Protein AF-A0A0Q6RDY7-F1 (afdb_monomer_lite)

Sequence (64 aa):
MKPRKRKAKLLLVAEHHAEALRLAGNVSANQRRFFDVAAAHGKELEPSGWLAGTSLTKLPKETV

Foldseek 3Di:
DDPVVVVVVVVVVVVVVVVCCVVVVDQPPVNVVVVVCCVVCVVVPQDDDPSNPPPPPDDDPPDD

Radius of gyration: 24.39 Å; chains: 1; bounding box: 55×36×58 Å

Secondary structure (DSSP, 8-state):
--HHHHHHHHHHHHHHHHHHHHHHSS--HHHHHHHHHHHHHTTTSSPPGGGS---STTPPPPP-

pLDDT: mean 80.08, std 13.05, range [51.34, 95.94]

Structure (mmCIF, N/CA/C/O backbone):
data_AF-A0A0Q6RDY7-F1
#
_entry.id   AF-A0A0Q6RDY7-F1
#
loop_
_atom_site.group_PDB
_atom_site.id
_atom_site.type_symbol
_atom_site.label_atom_id
_atom_site.label_alt_id
_atom_site.label_comp_id
_atom_site.label_asym_id
_atom_site.label_entity_id
_atom_site.label_seq_id
_atom_site.pdbx_PDB_ins_code
_atom_site.Cartn_x
_atom_site.Cartn_y
_atom_site.Cartn_z
_atom_site.occupancy
_atom_site.B_iso_or_equiv
_atom_site.auth_seq_id
_atom_site.auth_comp_id
_atom_site.auth_asym_id
_atom_site.auth_atom_id
_atom_site.pdbx_PDB_model_num
ATOM 1 N N . MET A 1 1 ? -16.008 -10.426 32.130 1.00 60.91 1 MET A N 1
ATOM 2 C CA . MET A 1 1 ? -16.453 -9.018 31.937 1.00 60.91 1 MET A CA 1
ATOM 3 C C . MET A 1 1 ? -17.975 -8.943 31.965 1.00 60.91 1 MET A C 1
ATOM 5 O O . MET A 1 1 ? -18.612 -9.837 31.428 1.00 60.91 1 MET A O 1
ATOM 9 N N . LYS A 1 2 ? -18.562 -7.891 32.559 1.00 77.06 2 LYS A N 1
ATOM 10 C CA . LYS A 1 2 ? -20.028 -7.714 32.603 1.00 77.06 2 LYS A CA 1
ATOM 11 C C . LYS A 1 2 ? -20.602 -7.517 31.177 1.00 77.06 2 LYS A C 1
ATOM 13 O O . LYS A 1 2 ? -19.991 -6.768 30.411 1.00 77.06 2 LYS A O 1
ATOM 18 N N . PRO A 1 3 ? -21.770 -8.090 30.823 1.00 79.81 3 PRO A N 1
ATOM 19 C CA . PRO A 1 3 ? -22.334 -8.044 29.462 1.00 79.81 3 PRO A CA 1
ATOM 20 C C . PRO A 1 3 ? -22.466 -6.635 28.863 1.00 79.81 3 PRO A C 1
ATOM 22 O O . PRO A 1 3 ? -22.136 -6.416 27.700 1.00 79.81 3 PRO A O 1
ATOM 25 N N . ARG A 1 4 ? -22.851 -5.642 29.677 1.00 77.88 4 ARG A N 1
ATOM 26 C CA . ARG A 1 4 ? -22.933 -4.230 29.258 1.00 77.88 4 ARG A CA 1
ATOM 27 C C . ARG A 1 4 ? -21.589 -3.662 28.786 1.00 77.88 4 ARG A C 1
ATOM 29 O O . ARG A 1 4 ? -21.548 -2.961 27.782 1.00 77.88 4 ARG A O 1
ATOM 36 N N . LYS A 1 5 ? -20.483 -4.016 29.455 1.00 78.56 5 LYS A N 1
ATOM 37 C CA . LYS A 1 5 ? -19.131 -3.581 29.058 1.00 78.56 5 LYS A CA 1
ATOM 38 C C . LYS A 1 5 ? -18.699 -4.207 27.727 1.00 78.56 5 LYS A C 1
ATOM 40 O O . LYS A 1 5 ? -18.044 -3.545 26.932 1.00 78.56 5 LYS A O 1
ATOM 45 N N . ARG A 1 6 ? -19.103 -5.456 27.458 1.00 81.81 6 ARG A N 1
ATOM 46 C CA . ARG A 1 6 ? -18.854 -6.120 26.166 1.00 81.81 6 ARG A CA 1
ATOM 47 C C . ARG A 1 6 ? -19.608 -5.425 25.029 1.00 81.81 6 ARG A C 1
ATOM 49 O O . ARG A 1 6 ? -19.011 -5.181 23.990 1.00 81.81 6 ARG A O 1
ATOM 5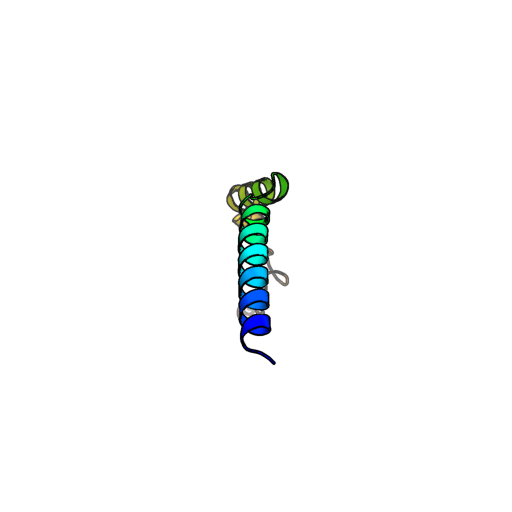6 N N . LYS A 1 7 ? -20.877 -5.059 25.242 1.00 84.81 7 LYS A N 1
ATOM 57 C CA . LYS A 1 7 ? -21.688 -4.346 24.240 1.00 84.81 7 LYS A CA 1
ATOM 58 C C . LYS A 1 7 ? -21.114 -2.965 23.903 1.00 84.81 7 LYS A C 1
ATOM 60 O O . LYS A 1 7 ? -20.976 -2.649 22.730 1.00 84.81 7 LYS A O 1
ATOM 65 N N . ALA A 1 8 ? -20.710 -2.193 24.914 1.00 89.25 8 ALA A N 1
ATOM 66 C CA . ALA A 1 8 ? -20.063 -0.894 24.710 1.00 89.25 8 ALA A CA 1
ATOM 67 C C . ALA A 1 8 ? -18.745 -1.015 23.925 1.00 89.25 8 ALA A C 1
ATOM 69 O O . ALA A 1 8 ? -18.498 -0.245 23.006 1.00 89.25 8 ALA A O 1
ATOM 70 N N . LYS A 1 9 ? -17.928 -2.032 24.230 1.00 90.44 9 LYS A N 1
ATOM 71 C CA . LYS A 1 9 ? -16.680 -2.282 23.498 1.00 90.44 9 LYS A CA 1
ATOM 72 C C . LYS A 1 9 ? -16.922 -2.638 22.027 1.00 90.44 9 LYS A C 1
ATOM 74 O O . LYS A 1 9 ? -16.169 -2.197 21.173 1.00 90.44 9 LYS A O 1
ATOM 79 N N . LEU A 1 10 ? -17.948 -3.436 21.732 1.00 91.81 10 LEU A N 1
ATOM 80 C CA . LEU A 1 10 ? -18.286 -3.801 20.352 1.00 91.81 10 LEU A CA 1
ATOM 81 C C . LEU A 1 10 ? -18.763 -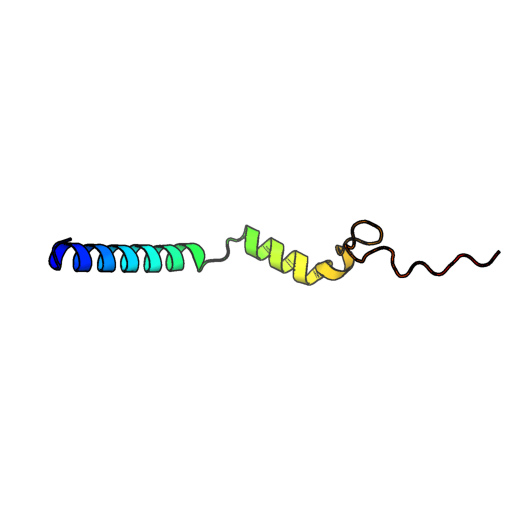2.596 19.532 1.00 91.81 10 LEU A C 1
ATOM 83 O O . LEU A 1 10 ? -18.395 -2.488 18.369 1.00 91.81 10 LEU A O 1
ATOM 87 N N . LEU A 1 11 ? -19.527 -1.686 20.144 1.00 93.56 11 LEU A N 1
ATOM 88 C CA . LEU A 1 11 ? -19.933 -0.432 19.500 1.00 93.56 11 LEU A CA 1
ATOM 89 C C . LEU A 1 11 ? -18.721 0.436 19.156 1.00 93.56 11 LEU A C 1
ATOM 91 O O . LEU A 1 11 ? -18.582 0.853 18.014 1.00 93.56 11 LEU A O 1
ATOM 95 N N . LEU A 1 12 ? -17.794 0.595 20.102 1.00 95.06 12 LEU A N 1
ATOM 96 C CA . LEU A 1 12 ? -16.569 1.362 19.886 1.00 95.06 12 LEU A CA 1
ATOM 97 C C . LEU A 1 12 ? -15.702 0.776 18.754 1.00 95.06 12 LEU A C 1
ATOM 99 O O . LEU A 1 12 ? -15.145 1.504 17.940 1.00 95.06 12 LEU A O 1
ATOM 103 N N . VAL A 1 13 ? -15.611 -0.556 18.664 1.00 93.50 13 VAL A N 1
ATOM 104 C CA . VAL A 1 13 ? -14.907 -1.225 17.555 1.00 93.50 13 VAL A CA 1
ATOM 105 C C . VAL A 1 13 ? -15.584 -0.942 16.212 1.00 93.50 13 VAL A C 1
ATOM 107 O O . VAL A 1 13 ? -14.890 -0.686 15.231 1.00 93.50 13 VAL A O 1
ATOM 110 N N . ALA A 1 14 ? -16.917 -0.973 16.158 1.00 94.06 14 ALA A N 1
ATOM 111 C CA . ALA A 1 14 ? -17.659 -0.673 14.936 1.00 94.06 14 ALA A CA 1
ATOM 112 C C . ALA A 1 14 ? -17.472 0.790 14.494 1.00 94.06 14 ALA A C 1
ATOM 114 O O . ALA A 1 14 ? -17.263 1.041 13.308 1.00 94.06 14 ALA A O 1
ATOM 115 N N . GLU A 1 15 ? -17.473 1.735 15.438 1.00 94.50 15 GLU A N 1
ATOM 116 C CA . GLU A 1 15 ? -17.205 3.156 15.181 1.00 94.50 15 GLU A CA 1
ATOM 117 C C . GLU A 1 15 ? -15.798 3.373 14.614 1.00 94.50 15 GLU A C 1
ATOM 119 O O . GLU A 1 15 ? -15.648 3.971 13.549 1.00 94.50 15 GLU A O 1
ATOM 124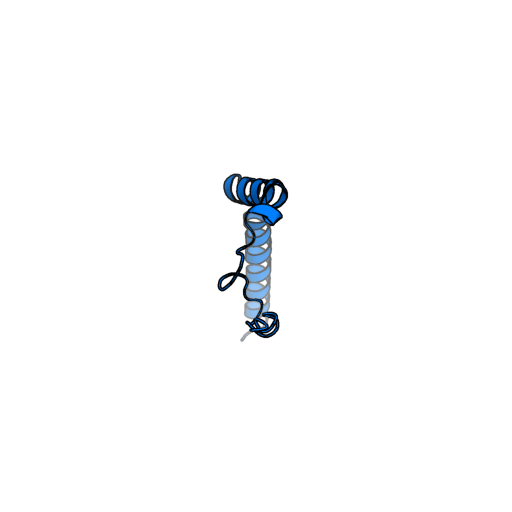 N N . HIS A 1 16 ? -14.771 2.811 15.258 1.00 91.94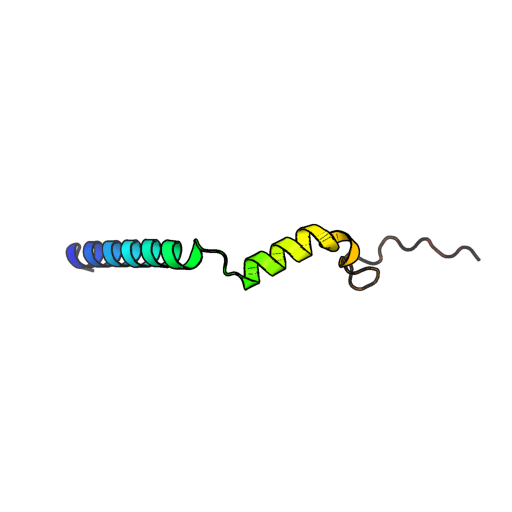 16 HIS A N 1
ATOM 125 C CA . HIS A 1 16 ? -13.396 2.916 14.769 1.00 91.94 16 HIS A CA 1
ATOM 126 C C . HIS A 1 16 ? -13.202 2.257 13.402 1.00 91.94 16 HIS A C 1
ATOM 128 O O . HIS A 1 16 ? -12.445 2.765 12.579 1.00 91.94 16 HIS A O 1
ATOM 134 N N . HIS A 1 17 ? -13.882 1.141 13.130 1.00 88.69 17 HIS A N 1
ATOM 135 C CA . HIS A 1 17 ? -13.815 0.494 11.824 1.00 88.69 17 HIS A CA 1
ATOM 136 C C . HIS A 1 17 ? -14.458 1.354 10.728 1.00 88.69 17 HIS A C 1
ATOM 138 O O . HIS A 1 17 ? -13.864 1.532 9.666 1.00 88.69 17 HIS A O 1
ATOM 144 N N . ALA A 1 18 ? -15.631 1.934 10.994 1.00 87.38 18 ALA A N 1
ATOM 145 C CA . ALA A 1 18 ? -16.293 2.844 10.064 1.00 87.38 18 ALA A CA 1
ATOM 146 C C . ALA A 1 18 ? -15.442 4.095 9.790 1.00 87.38 18 ALA A C 1
ATOM 148 O O . ALA A 1 18 ? -15.320 4.529 8.644 1.00 87.38 18 ALA A O 1
ATOM 149 N N . GLU A 1 19 ? -14.798 4.647 10.820 1.00 86.44 19 GLU A N 1
ATOM 150 C CA . GLU A 1 19 ? -13.891 5.782 10.675 1.00 86.44 19 GLU A CA 1
ATOM 151 C C . GLU A 1 19 ? -12.623 5.416 9.895 1.00 86.44 19 GLU A C 1
ATOM 153 O O . GLU A 1 19 ? -12.230 6.154 8.991 1.00 86.44 19 GLU A O 1
ATOM 158 N N . ALA A 1 20 ? -12.021 4.258 10.173 1.00 84.56 20 ALA A N 1
ATOM 159 C CA . ALA A 1 20 ? -10.875 3.760 9.423 1.00 84.56 20 ALA A CA 1
ATOM 160 C C . ALA A 1 20 ? -11.222 3.549 7.945 1.00 84.56 20 ALA A C 1
ATOM 162 O O . ALA A 1 20 ? -10.441 3.940 7.088 1.00 84.56 20 ALA A O 1
ATOM 163 N N . LEU A 1 21 ? -12.402 3.007 7.627 1.00 82.31 21 LEU A N 1
ATOM 164 C CA . LEU A 1 21 ? -12.877 2.875 6.246 1.00 82.31 21 LEU A CA 1
ATOM 165 C C . LEU A 1 21 ? -13.123 4.234 5.586 1.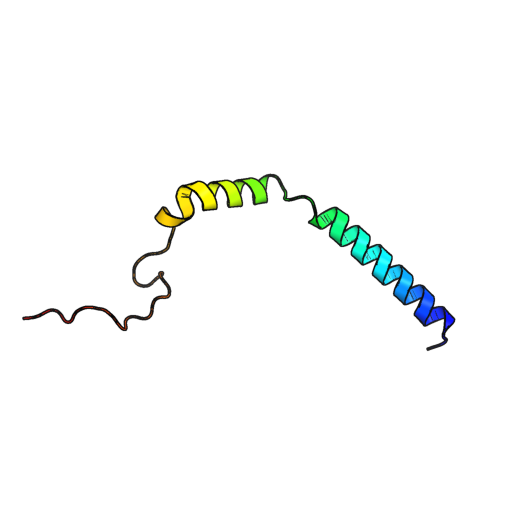00 82.31 21 LEU A C 1
ATOM 167 O O . LEU A 1 21 ? -12.770 4.418 4.426 1.00 82.31 21 LEU A O 1
ATOM 171 N N . ARG A 1 22 ? -13.680 5.209 6.311 1.00 81.56 22 ARG A N 1
ATOM 172 C CA . ARG A 1 22 ? -13.856 6.580 5.810 1.00 81.56 22 ARG A CA 1
ATOM 173 C C . ARG A 1 22 ? -12.513 7.249 5.501 1.00 81.56 22 ARG A C 1
ATOM 175 O O . ARG A 1 22 ? -12.401 7.958 4.505 1.00 81.56 22 ARG A O 1
ATOM 182 N N . LEU A 1 23 ? -11.511 7.041 6.355 1.00 77.56 23 LEU A N 1
ATOM 183 C CA . LEU A 1 23 ? -10.168 7.606 6.204 1.00 77.56 23 LEU A CA 1
ATOM 184 C C . LEU A 1 23 ? -9.344 6.872 5.135 1.00 77.56 23 LEU A C 1
ATOM 186 O O . LEU A 1 23 ? -8.664 7.517 4.345 1.00 77.56 23 LEU A O 1
ATOM 190 N N . ALA A 1 24 ? -9.425 5.543 5.086 1.00 74.88 24 ALA A N 1
ATOM 191 C CA . ALA A 1 24 ? -8.700 4.697 4.139 1.00 74.88 24 ALA A CA 1
ATOM 192 C C . ALA A 1 24 ? -9.386 4.584 2.767 1.00 74.88 24 ALA A C 1
ATOM 194 O O . ALA A 1 24 ? -8.744 4.199 1.794 1.00 74.88 24 ALA A O 1
ATOM 195 N N . GLY A 1 25 ? -10.678 4.913 2.671 1.00 68.06 25 GLY A N 1
ATOM 196 C CA . GLY A 1 25 ? -11.469 4.793 1.443 1.00 68.06 25 GLY A CA 1
ATOM 197 C C . GLY A 1 25 ? -11.087 5.795 0.355 1.00 68.06 25 GLY A C 1
ATOM 198 O O . GLY A 1 25 ? -11.410 5.583 -0.812 1.00 68.06 25 GLY A O 1
ATOM 199 N N . ASN A 1 26 ? -10.358 6.855 0.708 1.00 76.12 26 ASN A N 1
ATOM 200 C CA . ASN A 1 26 ? -9.857 7.822 -0.257 1.00 76.12 26 ASN A CA 1
ATOM 201 C C . ASN A 1 26 ? -8.381 7.559 -0.542 1.00 76.12 26 ASN A C 1
ATOM 203 O O . ASN A 1 26 ? -7.506 7.854 0.269 1.00 76.12 26 ASN A O 1
ATOM 207 N N . VAL A 1 27 ? -8.112 7.040 -1.739 1.00 79.88 27 VAL A N 1
ATOM 208 C CA . VAL A 1 27 ? -6.761 6.988 -2.301 1.00 79.88 27 VAL A CA 1
ATOM 209 C C . VAL A 1 27 ? -6.219 8.416 -2.342 1.00 79.88 27 VAL A C 1
ATOM 211 O O . VAL A 1 27 ? -6.773 9.276 -3.032 1.00 79.88 27 VAL A O 1
ATOM 214 N N . SER A 1 28 ? -5.146 8.684 -1.598 1.00 82.75 28 SER A N 1
ATOM 215 C CA . SER A 1 28 ? -4.492 9.992 -1.633 1.00 82.75 28 SER A CA 1
ATOM 216 C C . SER A 1 28 ? -4.024 10.318 -3.050 1.00 82.75 28 SER A C 1
ATOM 218 O O . SER A 1 28 ? -3.718 9.426 -3.845 1.00 82.75 28 SER A O 1
ATOM 220 N N . ALA A 1 29 ? -3.889 11.608 -3.360 1.00 84.94 29 ALA A N 1
ATOM 221 C CA . ALA A 1 29 ? -3.357 12.044 -4.650 1.00 84.94 29 ALA A CA 1
ATOM 222 C C . ALA A 1 29 ? -1.993 11.401 -4.968 1.00 84.94 29 ALA A C 1
ATOM 224 O O . ALA A 1 29 ? -1.706 11.097 -6.123 1.00 84.94 29 ALA A O 1
ATOM 225 N N . ASN A 1 30 ? -1.174 11.143 -3.942 1.00 88.25 30 ASN A N 1
ATOM 226 C CA . ASN A 1 30 ? 0.113 10.478 -4.103 1.00 88.25 30 ASN A CA 1
ATOM 227 C C . ASN A 1 30 ? -0.046 8.992 -4.457 1.00 88.25 30 ASN A C 1
ATOM 229 O O . ASN A 1 30 ? 0.544 8.527 -5.425 1.00 88.25 30 ASN A O 1
ATOM 233 N N . GLN A 1 31 ? -0.893 8.253 -3.734 1.00 88.62 31 GLN A N 1
ATOM 234 C CA . GLN A 1 31 ? -1.175 6.847 -4.051 1.00 88.62 31 GLN A CA 1
ATOM 235 C C . GLN A 1 31 ? -1.783 6.691 -5.450 1.00 88.62 31 GLN A C 1
ATOM 237 O O . GLN A 1 31 ? -1.410 5.778 -6.178 1.00 88.62 31 GLN A O 1
ATOM 242 N N . ARG A 1 32 ? -2.664 7.615 -5.857 1.00 90.94 32 ARG A N 1
ATOM 243 C CA . ARG A 1 32 ? -3.239 7.643 -7.206 1.00 90.94 32 ARG A CA 1
ATOM 244 C C . ARG A 1 32 ? -2.149 7.790 -8.266 1.00 90.94 32 ARG A C 1
ATOM 246 O O . ARG A 1 32 ? -2.091 6.968 -9.167 1.00 90.94 32 ARG A O 1
ATOM 253 N N . ARG A 1 33 ? -1.231 8.748 -8.087 1.00 92.69 33 ARG A N 1
ATOM 254 C CA . ARG A 1 33 ? -0.070 8.931 -8.975 1.00 92.69 33 ARG A CA 1
ATOM 255 C C . ARG A 1 33 ? 0.805 7.685 -9.056 1.00 92.69 33 ARG A C 1
ATOM 257 O O . ARG A 1 33 ? 1.235 7.332 -10.145 1.00 92.69 33 ARG A O 1
ATOM 264 N N . PHE A 1 34 ? 1.054 7.010 -7.934 1.00 92.38 34 PHE A N 1
ATOM 265 C CA . PHE A 1 34 ? 1.790 5.743 -7.943 1.00 92.38 34 PHE A CA 1
ATOM 266 C C . PHE A 1 34 ? 1.077 4.672 -8.772 1.00 92.38 34 PHE A C 1
ATOM 268 O O . PHE A 1 34 ? 1.732 3.993 -9.557 1.00 92.38 34 PHE A O 1
ATOM 275 N N . PHE A 1 35 ? -0.246 4.540 -8.642 1.00 91.31 35 PHE A N 1
ATOM 276 C CA . PHE A 1 35 ? -1.018 3.608 -9.466 1.00 91.31 35 PHE A CA 1
ATOM 277 C C . PHE A 1 35 ? -1.005 3.990 -10.946 1.00 91.31 35 PHE A C 1
ATOM 279 O O . PHE A 1 35 ? -0.828 3.111 -11.782 1.00 91.31 35 PHE A O 1
ATOM 286 N N . ASP A 1 36 ? -1.126 5.278 -11.268 1.00 94.50 36 ASP A N 1
ATOM 287 C CA . ASP A 1 36 ? -1.083 5.762 -12.650 1.00 94.50 36 ASP A CA 1
ATOM 288 C C . ASP A 1 36 ? 0.286 5.469 -13.294 1.00 94.50 36 ASP A C 1
ATOM 290 O O . ASP A 1 36 ? 0.354 4.944 -14.404 1.00 94.50 36 ASP A O 1
ATOM 294 N N . VAL A 1 37 ? 1.384 5.726 -12.571 1.00 94.81 37 VAL A N 1
ATOM 295 C CA . VAL A 1 37 ? 2.751 5.412 -13.025 1.00 94.81 37 VAL A CA 1
ATOM 296 C C . VAL A 1 37 ? 2.956 3.906 -13.165 1.00 94.81 37 VAL A C 1
ATOM 298 O O . VAL A 1 37 ? 3.515 3.462 -14.164 1.00 94.81 37 VAL A O 1
ATOM 301 N N . ALA A 1 38 ? 2.487 3.106 -12.205 1.00 92.19 38 ALA A N 1
A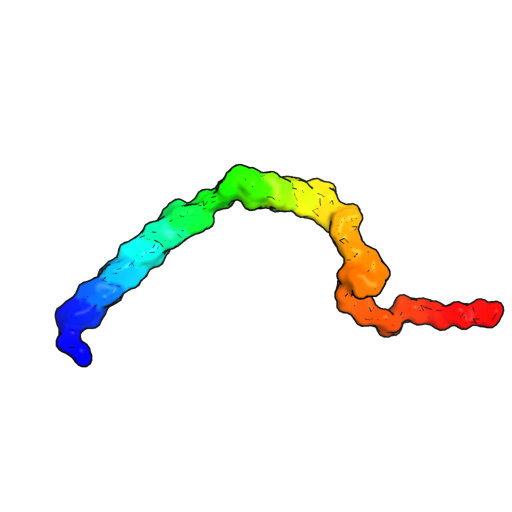TOM 302 C CA . ALA A 1 38 ? 2.584 1.651 -12.280 1.00 92.19 38 ALA A CA 1
ATOM 303 C C . ALA A 1 38 ? 1.772 1.077 -13.454 1.00 92.19 38 ALA A C 1
ATOM 305 O O . ALA A 1 38 ? 2.229 0.150 -14.114 1.00 92.19 38 ALA A O 1
ATOM 306 N N . ALA A 1 39 ? 0.599 1.636 -13.758 1.00 93.31 39 ALA A N 1
ATOM 307 C CA . ALA A 1 39 ? -0.211 1.210 -14.896 1.00 93.31 39 ALA A CA 1
ATOM 308 C C . ALA A 1 39 ? 0.429 1.589 -16.242 1.00 93.31 39 ALA A C 1
ATOM 310 O O . ALA A 1 39 ? 0.390 0.794 -17.178 1.00 93.31 39 ALA A O 1
ATOM 311 N N . ALA A 1 40 ? 1.028 2.781 -16.336 1.00 95.94 40 ALA A N 1
ATOM 312 C CA . ALA A 1 40 ? 1.655 3.266 -17.563 1.00 95.94 40 ALA A CA 1
ATOM 313 C C . ALA A 1 40 ? 3.022 2.617 -17.836 1.00 95.94 40 ALA A C 1
ATOM 315 O O . ALA A 1 40 ? 3.295 2.211 -18.961 1.00 95.94 40 ALA A O 1
ATOM 316 N N . HIS A 1 41 ? 3.862 2.503 -16.805 1.00 93.94 41 HIS A N 1
ATOM 317 C CA . HIS A 1 41 ? 5.280 2.150 -16.932 1.00 93.94 41 HIS A CA 1
ATOM 318 C C . HIS A 1 41 ? 5.667 0.879 -16.180 1.00 93.94 41 HIS A C 1
ATOM 320 O O . HIS A 1 41 ? 6.833 0.498 -16.195 1.00 93.94 41 HIS A O 1
ATOM 326 N N . GLY A 1 42 ? 4.729 0.198 -15.517 1.00 89.06 42 GLY A N 1
ATOM 327 C CA . GLY A 1 42 ? 5.042 -0.937 -14.643 1.00 89.06 42 GLY A CA 1
ATOM 328 C C . GLY A 1 42 ? 5.888 -2.006 -15.324 1.00 89.06 42 GLY A C 1
ATOM 329 O O . GLY A 1 42 ? 6.857 -2.463 -14.737 1.00 89.06 42 GLY A O 1
ATOM 330 N N . LYS A 1 43 ? 5.590 -2.318 -16.591 1.00 87.06 43 LYS A N 1
ATOM 331 C CA . LYS A 1 43 ? 6.343 -3.294 -17.393 1.00 87.06 43 LYS A CA 1
ATOM 332 C C . LYS A 1 43 ? 7.787 -2.866 -17.685 1.00 87.06 43 LYS A C 1
ATOM 334 O O . LYS A 1 43 ? 8.668 -3.710 -17.768 1.00 87.06 43 LYS A O 1
ATOM 339 N N . GLU A 1 44 ? 8.024 -1.572 -17.871 1.00 88.25 44 GLU A N 1
ATOM 340 C CA . GLU A 1 44 ? 9.355 -0.999 -18.127 1.00 88.25 44 GLU A CA 1
ATOM 341 C C . GLU A 1 44 ? 10.165 -0.875 -16.832 1.00 88.25 44 GLU A C 1
ATOM 343 O O . GLU A 1 44 ? 11.390 -0.958 -16.846 1.00 88.25 44 GLU A O 1
ATOM 348 N N . LEU A 1 45 ? 9.463 -0.684 -15.713 1.00 85.81 45 LEU A N 1
ATOM 349 C CA . LEU A 1 45 ? 10.017 -0.586 -14.367 1.00 85.81 45 LEU A CA 1
ATOM 350 C C . LEU A 1 45 ? 10.164 -1.951 -13.681 1.00 85.81 45 LEU A C 1
ATOM 352 O O . LEU A 1 45 ? 10.634 -1.998 -12.541 1.00 85.81 45 LEU A O 1
ATOM 356 N N . GLU A 1 46 ? 9.768 -3.052 -14.331 1.00 84.50 46 GLU A N 1
ATOM 357 C CA . GLU A 1 46 ? 10.007 -4.382 -13.782 1.00 84.50 46 GLU A CA 1
ATOM 358 C C . GLU A 1 46 ? 11.519 -4.608 -13.645 1.00 84.50 46 GLU A C 1
ATOM 360 O O . GLU A 1 46 ? 12.274 -4.434 -14.608 1.00 84.50 46 GLU A O 1
ATOM 365 N N . PRO A 1 47 ? 11.999 -4.996 -12.454 1.00 81.56 47 PRO A N 1
ATOM 366 C CA . PRO A 1 47 ? 13.411 -5.265 -12.270 1.00 81.56 47 PRO A CA 1
ATOM 367 C C . PRO A 1 47 ? 13.816 -6.467 -13.129 1.00 81.56 47 PRO A C 1
ATOM 369 O O . PRO A 1 47 ? 13.217 -7.535 -13.043 1.00 81.56 47 PRO A O 1
ATOM 372 N N . SER A 1 48 ? 14.855 -6.309 -13.947 1.00 78.75 48 SER A N 1
ATOM 373 C CA . SER A 1 48 ? 15.419 -7.391 -14.762 1.00 78.75 48 SER A CA 1
ATOM 374 C C . SER A 1 48 ? 16.610 -8.077 -14.081 1.00 78.75 48 SER A C 1
ATOM 376 O O . SER A 1 48 ? 17.262 -7.510 -13.200 1.00 78.75 48 SER A O 1
ATOM 378 N N . GLY A 1 49 ? 16.953 -9.286 -14.533 1.00 74.75 49 GLY A N 1
ATOM 379 C CA . GLY A 1 49 ? 18.152 -9.999 -14.087 1.00 74.75 49 GLY A CA 1
ATOM 380 C C . GLY A 1 49 ? 18.079 -10.430 -12.621 1.00 74.75 49 GLY A C 1
ATOM 381 O O . GLY A 1 49 ? 17.068 -10.961 -12.173 1.00 74.75 49 GLY A O 1
ATOM 382 N N . TRP A 1 50 ? 19.149 -10.199 -11.858 1.00 73.44 50 TRP A N 1
ATOM 383 C CA . TRP A 1 50 ? 19.265 -10.642 -10.458 1.00 73.44 50 TRP A CA 1
ATOM 384 C C . TRP A 1 50 ? 18.215 -10.022 -9.525 1.00 73.44 50 TRP A C 1
ATOM 386 O O . TRP A 1 50 ? 17.889 -10.605 -8.493 1.00 73.44 50 TRP A O 1
ATOM 396 N N . LEU A 1 51 ? 17.670 -8.859 -9.893 1.00 76.38 51 LEU A N 1
ATOM 397 C CA . LEU A 1 51 ? 16.632 -8.161 -9.132 1.00 76.38 51 LEU A CA 1
ATOM 398 C C . LEU A 1 51 ? 15.212 -8.631 -9.488 1.00 76.38 51 LEU A C 1
ATOM 400 O O . LEU A 1 51 ? 14.273 -8.296 -8.773 1.00 76.38 51 LEU A O 1
ATOM 404 N N . ALA A 1 52 ? 15.047 -9.429 -10.550 1.00 77.81 52 ALA A N 1
ATOM 405 C CA . ALA A 1 52 ? 13.746 -9.900 -11.031 1.00 77.81 52 ALA A CA 1
ATOM 406 C C . ALA A 1 52 ? 13.088 -10.947 -10.119 1.00 77.81 52 ALA A C 1
ATOM 408 O O . ALA A 1 52 ? 11.991 -11.417 -10.415 1.00 77.81 52 ALA A O 1
ATOM 409 N N . GLY A 1 53 ? 13.772 -11.404 -9.062 1.00 68.06 53 GLY A N 1
ATOM 410 C CA . GLY A 1 53 ? 13.291 -12.457 -8.158 1.00 68.06 53 GLY A CA 1
ATOM 411 C C . GLY A 1 53 ? 13.095 -13.831 -8.818 1.00 68.06 53 GLY A C 1
ATOM 412 O O . GLY A 1 53 ? 12.886 -14.823 -8.122 1.00 68.06 53 GLY A O 1
ATOM 413 N N . THR A 1 54 ? 13.203 -13.924 -10.146 1.00 62.75 54 THR A N 1
ATOM 414 C CA . THR A 1 54 ? 13.240 -15.183 -10.879 1.00 62.75 54 THR A CA 1
ATOM 415 C C . THR A 1 54 ? 14.584 -15.838 -10.595 1.00 62.75 54 THR A C 1
ATOM 417 O O . THR A 1 54 ? 15.643 -15.376 -11.012 1.00 62.75 54 THR A O 1
ATOM 420 N N . SER A 1 55 ? 14.549 -16.897 -9.787 1.00 57.91 55 SER A N 1
ATOM 421 C CA . SER A 1 55 ? 15.730 -17.682 -9.447 1.00 57.91 55 SER A CA 1
ATOM 422 C C . SER A 1 55 ? 16.500 -18.047 -10.717 1.00 57.91 55 SER A C 1
ATOM 424 O O . SER A 1 55 ? 15.886 -18.450 -11.706 1.00 57.91 55 SER A O 1
ATOM 426 N N . LEU A 1 56 ? 17.833 -17.969 -10.642 1.00 57.25 56 LEU A N 1
ATOM 427 C CA . LEU A 1 56 ? 18.867 -18.275 -11.651 1.00 57.25 56 LEU A CA 1
ATOM 428 C C . LEU A 1 56 ? 18.799 -19.686 -12.293 1.00 57.25 56 LEU A C 1
ATOM 430 O O . LEU A 1 56 ? 19.779 -20.196 -12.820 1.00 57.25 56 LEU A O 1
ATOM 434 N N . THR A 1 57 ? 17.652 -20.353 -12.265 1.00 53.72 57 THR A N 1
ATOM 435 C CA . THR A 1 57 ? 17.434 -21.719 -12.752 1.00 53.72 57 THR A CA 1
ATOM 436 C C . THR A 1 57 ? 17.282 -21.825 -14.270 1.00 53.72 57 THR A C 1
ATOM 438 O O . THR A 1 57 ? 17.162 -22.934 -14.785 1.00 53.72 57 THR A O 1
ATOM 441 N N . LYS A 1 58 ? 17.313 -20.708 -15.009 1.00 56.16 58 LYS A N 1
ATOM 442 C CA . LYS A 1 58 ? 17.253 -20.707 -16.479 1.00 56.16 58 LYS A CA 1
ATOM 443 C C . LYS A 1 58 ? 18.217 -19.704 -17.113 1.00 56.16 58 LYS A C 1
ATOM 445 O O . LYS A 1 58 ? 17.821 -18.924 -17.972 1.00 56.16 58 LYS A O 1
ATOM 450 N N . LEU A 1 59 ? 19.486 -19.720 -16.719 1.00 57.47 59 LEU A N 1
ATOM 451 C CA . LEU A 1 59 ? 20.516 -19.282 -17.662 1.00 57.47 59 LEU A CA 1
ATOM 452 C C . LEU A 1 59 ? 20.713 -20.421 -18.679 1.00 57.47 59 LEU A C 1
ATOM 454 O O . LEU A 1 59 ? 20.901 -21.566 -18.252 1.00 57.47 59 LEU A O 1
ATOM 458 N N . PRO A 1 60 ? 20.636 -20.178 -20.001 1.00 57.66 60 PRO A N 1
ATOM 459 C CA . PRO A 1 60 ? 21.149 -21.148 -20.953 1.00 57.66 60 PRO A CA 1
ATOM 460 C C . PRO A 1 60 ? 22.640 -21.321 -20.662 1.00 57.66 60 PRO A C 1
ATOM 462 O O . PRO A 1 60 ? 23.360 -20.342 -20.476 1.00 57.66 60 PRO A O 1
ATOM 465 N N . LYS A 1 61 ? 23.084 -22.577 -20.561 1.00 55.88 61 LYS A N 1
ATOM 466 C CA . LYS A 1 61 ? 24.508 -22.892 -20.469 1.00 55.88 61 LYS A CA 1
ATOM 467 C C . LYS A 1 61 ? 25.175 -22.273 -21.693 1.00 55.88 61 LYS A C 1
ATOM 469 O O . LYS A 1 61 ? 24.776 -22.598 -22.810 1.00 55.88 61 LYS A O 1
ATOM 474 N N . GLU A 1 62 ? 26.135 -21.380 -21.481 1.00 57.94 62 GLU A N 1
ATOM 475 C CA . GLU A 1 62 ? 27.037 -20.957 -22.546 1.00 57.94 62 GLU A CA 1
ATOM 476 C C . GLU A 1 62 ? 27.650 -22.222 -23.150 1.00 57.94 62 GLU A C 1
ATOM 478 O O . GLU A 1 62 ? 28.274 -23.033 -22.459 1.00 57.94 62 GLU A O 1
ATOM 483 N N . THR A 1 63 ? 27.358 -22.444 -24.427 1.00 51.34 63 THR A N 1
ATOM 484 C CA . THR A 1 63 ? 28.021 -23.476 -25.216 1.00 51.34 63 THR A CA 1
ATOM 485 C C . THR A 1 63 ? 29.324 -22.856 -25.697 1.00 51.34 63 THR A C 1
ATOM 487 O O . THR A 1 63 ? 29.266 -21.839 -26.381 1.00 51.34 63 THR A O 1
ATOM 490 N N . VAL A 1 64 ? 30.423 -23.461 -25.235 1.00 52.91 64 VAL A N 1
ATOM 491 C CA . VAL A 1 64 ? 31.840 -23.391 -25.656 1.00 52.91 64 VAL A CA 1
ATOM 492 C C . VAL A 1 64 ? 32.174 -22.428 -26.793 1.00 52.91 64 VAL A C 1
ATOM 494 O O . VAL A 1 64 ? 31.663 -22.643 -27.914 1.00 52.91 64 VAL A O 1
#